Protein AF-X6LAH0-F1 (afdb_monomer_lite)

Sequence (98 aa):
NHQIDLNLIYVALNCCKKDVNQTMQLLFQFEQWKFRDNNEQNYKKRMNEFLEKRCCNHNVNLFFMFYVNNKTVDAIKWSTAATINNGLPFVKKDKKYL

Secondary structure (DSSP, 8-state):
-----HHHHHHHHHHTTT-HHHHHHHHHHHHHHHTSTTHHHHHHHHHHHHHHTT---HHHHHHHHHHTTT-HHHHHHHHHHHHHHH-----TTGGG--

Organism: Reticulomyxa filosa (NCBI:txid46433)

Foldseek 3Di:
DPDDQVLLLVLLCVVVVNDPVSSVVLVVVLVVVCPPPCLVVVCVVCVVVLVVLVLPDSSQLSSLCVVVVNPNVRSSVSSSCCCVVVVSPDDPVVVVVD

pLDDT: mean 89.8, std 9.51, range [47.91, 97.94]

Structure (mmCIF, N/CA/C/O backbone):
data_AF-X6LAH0-F1
#
_entry.id   AF-X6LAH0-F1
#
loop_
_atom_site.group_PDB
_atom_site.id
_atom_site.type_symbol
_atom_site.label_atom_id
_atom_site.label_alt_id
_atom_site.label_comp_id
_atom_site.label_asym_id
_atom_site.label_entity_id
_atom_site.label_seq_id
_atom_site.pdbx_PDB_ins_code
_atom_site.Cartn_x
_atom_site.Cartn_y
_atom_site.Cartn_z
_atom_site.occupancy
_atom_site.B_iso_or_equiv
_atom_site.auth_seq_id
_atom_site.auth_comp_id
_atom_site.auth_asym_id
_atom_site.auth_atom_id
_atom_site.pdbx_PDB_model_num
ATOM 1 N N . ASN A 1 1 ? 2.109 21.319 -2.151 1.00 47.91 1 ASN A N 1
ATOM 2 C CA . ASN A 1 1 ? 3.003 20.139 -2.138 1.00 47.91 1 ASN A CA 1
ATOM 3 C C . ASN A 1 1 ? 2.202 18.848 -2.172 1.00 47.91 1 ASN A C 1
ATOM 5 O O . ASN A 1 1 ? 1.953 18.252 -1.135 1.00 47.91 1 ASN A O 1
ATOM 9 N N 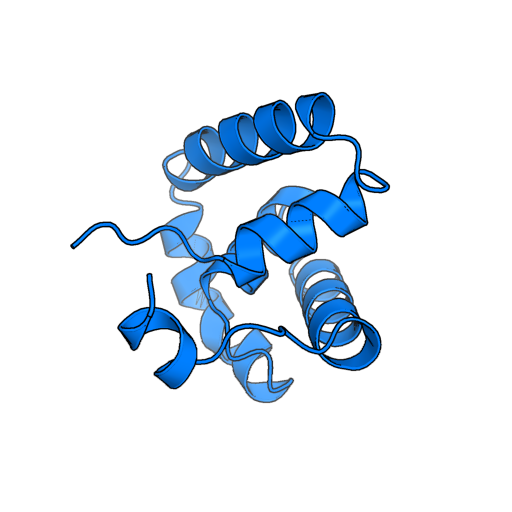. HIS A 1 2 ? 1.760 18.434 -3.358 1.00 55.84 2 HIS A N 1
ATOM 10 C CA . HIS A 1 2 ? 1.214 17.095 -3.600 1.00 55.84 2 HIS A CA 1
ATOM 11 C C . HIS A 1 2 ? 2.300 16.288 -4.307 1.00 55.84 2 HIS A C 1
ATOM 13 O O . HIS A 1 2 ? 2.296 16.152 -5.523 1.00 55.84 2 HIS A O 1
ATOM 19 N N . GLN A 1 3 ? 3.308 15.859 -3.548 1.00 67.56 3 GLN A N 1
ATOM 20 C CA . GLN A 1 3 ? 4.355 15.007 -4.099 1.00 67.56 3 GLN A CA 1
ATOM 21 C C . GLN A 1 3 ? 3.858 13.565 -4.046 1.00 67.56 3 GLN A C 1
ATOM 23 O O . GLN A 1 3 ? 3.529 13.066 -2.968 1.00 67.56 3 GLN A O 1
ATOM 28 N N . ILE A 1 4 ? 3.787 12.927 -5.212 1.00 77.19 4 ILE A N 1
ATOM 29 C CA . ILE A 1 4 ? 3.402 11.524 -5.348 1.00 77.19 4 ILE A CA 1
ATOM 30 C C . ILE A 1 4 ? 4.407 10.660 -4.574 1.00 77.19 4 ILE A C 1
ATOM 32 O O . ILE A 1 4 ? 5.617 10.896 -4.612 1.00 77.19 4 ILE A O 1
ATOM 36 N N . ASP A 1 5 ? 3.907 9.674 -3.832 1.00 90.12 5 ASP A N 1
ATOM 37 C CA . ASP A 1 5 ? 4.758 8.744 -3.097 1.00 90.12 5 ASP A CA 1
ATOM 38 C C . ASP A 1 5 ? 5.370 7.716 -4.055 1.00 90.12 5 ASP A C 1
ATOM 40 O O . ASP A 1 5 ? 4.690 6.837 -4.580 1.00 90.12 5 ASP A O 1
ATOM 44 N N . LEU A 1 6 ? 6.676 7.817 -4.287 1.00 90.81 6 LEU A N 1
ATOM 45 C CA . LEU A 1 6 ? 7.394 6.915 -5.189 1.00 90.81 6 LEU A CA 1
ATOM 46 C C . LEU A 1 6 ? 7.390 5.468 -4.693 1.00 90.81 6 LEU A C 1
ATOM 48 O O . LEU A 1 6 ? 7.411 4.545 -5.504 1.00 90.81 6 LEU A O 1
ATOM 52 N N . ASN A 1 7 ? 7.316 5.251 -3.375 1.00 92.62 7 ASN A N 1
ATOM 53 C CA . ASN A 1 7 ? 7.193 3.900 -2.841 1.00 92.62 7 ASN A CA 1
ATOM 54 C C . ASN A 1 7 ? 5.823 3.301 -3.150 1.00 92.62 7 ASN A C 1
ATOM 56 O O . ASN A 1 7 ? 5.739 2.103 -3.398 1.00 92.62 7 ASN A O 1
ATOM 60 N N . LEU A 1 8 ? 4.765 4.118 -3.177 1.00 94.38 8 LEU A N 1
ATOM 61 C CA . LEU A 1 8 ? 3.441 3.670 -3.607 1.00 94.38 8 LEU A CA 1
ATOM 62 C C . LEU A 1 8 ? 3.470 3.230 -5.076 1.00 94.38 8 LEU A C 1
ATOM 64 O O . LEU A 1 8 ? 3.004 2.135 -5.382 1.00 94.38 8 LEU A O 1
ATOM 68 N N . ILE A 1 9 ? 4.070 4.034 -5.963 1.00 94.12 9 ILE A N 1
ATOM 69 C CA . ILE A 1 9 ? 4.229 3.666 -7.382 1.00 94.12 9 ILE A CA 1
ATOM 70 C C . ILE A 1 9 ? 5.012 2.357 -7.504 1.00 94.12 9 ILE A C 1
ATOM 72 O O . ILE A 1 9 ? 4.592 1.438 -8.201 1.00 94.12 9 ILE A O 1
ATOM 76 N N . TYR A 1 10 ? 6.141 2.254 -6.805 1.00 93.38 10 TYR A N 1
ATOM 77 C CA . TYR A 1 10 ? 7.000 1.077 -6.848 1.00 93.38 10 TYR A CA 1
ATOM 78 C C . TYR A 1 10 ? 6.299 -0.194 -6.346 1.00 93.38 10 TYR A C 1
ATOM 80 O O . TYR A 1 10 ? 6.401 -1.252 -6.968 1.00 93.38 10 TYR A O 1
ATOM 88 N N . VAL A 1 11 ? 5.542 -0.099 -5.252 1.00 93.94 11 VAL A N 1
ATOM 89 C CA . VAL A 1 11 ? 4.740 -1.215 -4.737 1.00 93.94 11 VAL A CA 1
ATOM 90 C C . VAL A 1 11 ? 3.645 -1.605 -5.729 1.00 93.94 11 VAL A C 1
ATOM 92 O O . VAL A 1 11 ? 3.510 -2.790 -6.030 1.00 93.94 11 VAL A O 1
ATOM 95 N N . ALA A 1 12 ? 2.915 -0.637 -6.287 1.00 95.19 12 ALA A N 1
ATOM 96 C CA . ALA A 1 12 ? 1.867 -0.905 -7.269 1.00 95.19 12 ALA A CA 1
ATOM 97 C C . ALA A 1 12 ? 2.422 -1.567 -8.545 1.00 95.19 12 ALA A C 1
ATOM 99 O O . ALA A 1 12 ? 1.828 -2.531 -9.032 1.00 95.19 12 ALA A O 1
ATOM 100 N N . LEU A 1 13 ? 3.597 -1.133 -9.022 1.00 94.94 13 LEU A N 1
ATOM 101 C CA . LEU A 1 13 ? 4.322 -1.782 -10.121 1.00 94.94 13 LEU A CA 1
ATOM 102 C C . LEU A 1 13 ? 4.617 -3.247 -9.801 1.00 94.94 13 LEU A C 1
ATOM 104 O O . LEU A 1 13 ? 4.360 -4.120 -10.626 1.00 94.94 13 LEU A O 1
ATOM 108 N N . ASN A 1 14 ? 5.128 -3.542 -8.604 1.00 93.31 14 ASN A N 1
ATOM 109 C CA . ASN A 1 14 ? 5.408 -4.920 -8.202 1.00 93.31 14 ASN A CA 1
ATOM 110 C C . ASN A 1 14 ? 4.128 -5.771 -8.127 1.00 93.31 14 ASN A C 1
ATOM 112 O O . ASN A 1 14 ? 4.134 -6.909 -8.597 1.00 93.31 14 ASN A O 1
ATOM 116 N N . CYS A 1 15 ? 3.019 -5.221 -7.620 1.00 93.06 15 CYS A N 1
ATOM 117 C CA . CYS A 1 15 ? 1.715 -5.895 -7.623 1.00 93.06 15 CYS A CA 1
ATOM 118 C C . CYS A 1 15 ? 1.218 -6.208 -9.045 1.00 93.06 15 CYS A C 1
ATOM 120 O O . CYS A 1 15 ? 0.637 -7.267 -9.269 1.00 93.06 15 CYS A O 1
ATOM 122 N N . CYS A 1 16 ? 1.507 -5.338 -10.015 1.00 95.50 16 CYS A N 1
ATOM 123 C CA . CYS A 1 16 ? 1.115 -5.504 -11.418 1.00 95.50 16 CYS A CA 1
ATOM 124 C C . CYS A 1 16 ? 2.188 -6.194 -12.276 1.00 95.50 16 CYS A C 1
ATOM 126 O O . CYS A 1 16 ? 2.200 -6.031 -13.493 1.00 95.50 16 CYS A O 1
ATOM 128 N N . LYS A 1 17 ? 3.138 -6.928 -11.675 1.00 94.75 17 LYS A N 1
ATOM 129 C CA . LYS A 1 17 ? 4.241 -7.599 -12.401 1.00 94.75 17 LYS A CA 1
ATOM 130 C C . LYS A 1 17 ? 5.014 -6.659 -13.346 1.00 94.75 17 LYS A C 1
ATOM 132 O O . LYS A 1 17 ? 5.516 -7.091 -14.379 1.00 94.75 17 LYS A O 1
ATOM 137 N N . LYS A 1 18 ? 5.138 -5.387 -12.960 1.00 94.31 18 LYS A N 1
ATOM 138 C CA . LYS A 1 18 ? 5.788 -4.292 -13.699 1.00 94.31 18 LYS A CA 1
ATOM 139 C C . LYS A 1 18 ? 5.068 -3.859 -14.984 1.00 94.31 18 LYS A C 1
ATOM 141 O O . LYS A 1 18 ? 5.652 -3.122 -15.774 1.00 94.31 18 LYS A O 1
ATOM 146 N N . ASP A 1 19 ? 3.808 -4.250 -15.183 1.00 97.81 19 ASP A N 1
ATOM 147 C CA . ASP A 1 19 ? 2.972 -3.708 -16.256 1.00 97.81 19 ASP A CA 1
ATOM 148 C C . ASP A 1 19 ? 2.532 -2.277 -15.910 1.00 97.81 19 ASP A C 1
ATOM 150 O O . ASP A 1 19 ? 1.813 -2.035 -14.935 1.00 97.81 19 ASP A O 1
ATOM 154 N N . VAL A 1 20 ? 2.982 -1.313 -16.712 1.00 97.12 20 VAL A N 1
ATOM 155 C CA . VAL A 1 20 ? 2.738 0.116 -16.481 1.00 97.12 20 VAL A CA 1
ATOM 156 C C . VAL A 1 20 ? 1.267 0.483 -16.680 1.00 97.12 20 VAL A C 1
ATOM 158 O O . VAL A 1 20 ? 0.727 1.255 -15.890 1.00 97.12 20 VAL A O 1
ATOM 161 N N . ASN A 1 21 ? 0.591 -0.092 -17.678 1.00 97.81 21 ASN A N 1
ATOM 162 C CA . ASN A 1 21 ? -0.805 0.232 -17.977 1.00 97.81 21 ASN A CA 1
ATOM 163 C C . ASN A 1 21 ? -1.728 -0.264 -16.861 1.00 97.81 21 ASN A C 1
ATOM 165 O O . ASN A 1 21 ? -2.584 0.482 -16.382 1.00 97.81 21 ASN A O 1
ATOM 169 N N . GLN A 1 22 ? -1.511 -1.497 -16.397 1.00 97.94 22 GLN A N 1
ATOM 170 C CA . GLN A 1 22 ? -2.234 -2.054 -15.253 1.00 97.94 22 GLN A CA 1
ATOM 171 C C . GLN A 1 22 ? -1.950 -1.256 -13.980 1.00 97.94 22 GLN A C 1
ATOM 173 O O . GLN A 1 22 ? -2.873 -0.939 -13.232 1.00 97.94 22 GLN A O 1
ATOM 178 N N . THR A 1 23 ? -0.694 -0.858 -13.765 1.00 97.75 23 THR A N 1
ATOM 179 C CA . THR A 1 23 ? -0.310 -0.036 -12.611 1.00 97.75 23 THR A CA 1
ATOM 180 C C . THR A 1 23 ? -1.024 1.312 -12.616 1.00 97.75 23 THR A C 1
ATOM 182 O O . THR A 1 23 ? -1.546 1.734 -11.585 1.00 97.75 23 THR A O 1
ATOM 185 N N . MET A 1 24 ? -1.088 1.983 -13.769 1.00 96.81 24 MET A N 1
ATOM 186 C CA . MET A 1 24 ? -1.807 3.250 -13.908 1.00 96.81 24 MET A CA 1
ATOM 187 C C . MET A 1 24 ? -3.298 3.091 -13.601 1.00 96.81 24 MET A C 1
ATOM 189 O O . MET A 1 24 ? -3.854 3.897 -12.857 1.00 96.81 24 MET A O 1
ATOM 193 N N . GLN A 1 25 ? -3.938 2.040 -14.123 1.00 97.88 25 GLN A N 1
ATOM 194 C CA . GLN A 1 25 ? -5.347 1.754 -13.838 1.00 97.88 25 GLN A CA 1
ATOM 195 C C . GLN A 1 25 ? -5.584 1.464 -12.350 1.00 97.88 25 GLN A C 1
ATOM 197 O O . GLN A 1 25 ? -6.523 2.003 -11.763 1.00 97.88 25 GLN A O 1
ATOM 202 N N . LEU A 1 26 ? -4.715 0.669 -11.720 1.00 97.44 26 LEU A N 1
ATOM 203 C CA . LEU A 1 26 ? -4.811 0.331 -10.301 1.00 97.44 26 LEU A CA 1
ATOM 204 C C . LEU A 1 26 ? -4.645 1.567 -9.406 1.00 97.44 26 LEU A C 1
ATOM 206 O O . LEU A 1 26 ? -5.425 1.762 -8.475 1.00 97.44 26 LEU A O 1
ATOM 210 N N . LEU A 1 27 ? -3.660 2.422 -9.695 1.00 97.06 27 LEU A N 1
ATOM 211 C CA . LEU A 1 27 ? -3.438 3.668 -8.956 1.00 97.06 27 LEU A CA 1
ATOM 212 C C . LEU A 1 27 ? -4.594 4.655 -9.145 1.00 97.06 27 LEU A C 1
ATOM 214 O O . LEU A 1 27 ? -4.990 5.320 -8.190 1.00 97.06 27 LEU A O 1
ATOM 218 N N . PHE A 1 28 ? -5.179 4.717 -10.343 1.00 96.06 28 PHE A N 1
ATOM 219 C CA . PHE A 1 28 ? -6.366 5.530 -10.595 1.00 96.06 28 PHE A CA 1
ATOM 220 C C . PHE A 1 28 ? -7.566 5.061 -9.760 1.00 96.06 28 PHE A C 1
ATOM 222 O O . PHE A 1 28 ? -8.220 5.871 -9.102 1.00 96.06 28 PHE A O 1
ATOM 229 N N . GLN A 1 29 ? -7.826 3.751 -9.725 1.00 97.12 29 GLN A N 1
ATOM 230 C CA . GLN A 1 29 ? -8.878 3.173 -8.883 1.00 97.12 29 GLN A CA 1
ATOM 231 C C . GLN A 1 29 ? -8.615 3.410 -7.392 1.00 97.12 29 GLN A C 1
ATOM 233 O O . GLN A 1 29 ? -9.541 3.746 -6.654 1.00 97.12 29 GLN A O 1
ATOM 238 N N . PHE A 1 30 ? -7.360 3.282 -6.957 1.00 96.50 30 PHE A N 1
ATOM 239 C CA . PHE A 1 30 ? -6.953 3.560 -5.585 1.00 96.50 30 PHE A CA 1
ATOM 240 C C . PHE A 1 30 ? -7.235 5.014 -5.181 1.00 96.50 30 PHE A C 1
ATOM 242 O O . PHE A 1 30 ? -7.846 5.245 -4.138 1.00 96.50 30 PHE A O 1
ATOM 249 N N . GLU A 1 31 ? -6.844 5.991 -6.004 1.00 94.56 31 GLU A N 1
ATOM 250 C CA . GLU A 1 31 ? -7.108 7.408 -5.724 1.00 94.56 31 GLU A CA 1
ATOM 251 C C . GLU A 1 31 ? -8.615 7.687 -5.647 1.00 94.56 31 GLU A C 1
ATOM 253 O O . GLU A 1 31 ? -9.069 8.351 -4.718 1.00 94.56 31 GLU A O 1
ATOM 258 N N . GLN A 1 32 ? -9.426 7.111 -6.543 1.00 95.75 32 GLN A N 1
ATOM 259 C CA . GLN A 1 32 ? -10.886 7.227 -6.449 1.00 95.75 32 GLN A CA 1
ATOM 260 C C . GLN A 1 32 ? -11.441 6.601 -5.164 1.00 95.75 32 GLN A C 1
ATOM 262 O O . GLN A 1 32 ? -12.307 7.183 -4.512 1.00 95.75 32 GLN A O 1
ATOM 267 N N . TRP A 1 33 ? -10.965 5.412 -4.802 1.00 96.31 33 TRP A N 1
ATOM 268 C CA . TRP A 1 33 ? -11.407 4.684 -3.617 1.00 96.31 33 TRP A CA 1
ATOM 269 C C . TRP A 1 33 ? -11.049 5.410 -2.316 1.00 96.31 33 TRP A C 1
ATOM 271 O O . TRP A 1 33 ? -11.860 5.452 -1.390 1.00 96.31 33 TRP A O 1
ATOM 281 N N . LYS A 1 34 ? -9.865 6.024 -2.252 1.00 94.19 34 LYS A N 1
ATOM 282 C CA . LYS A 1 34 ? -9.337 6.717 -1.069 1.00 94.19 34 LYS A CA 1
ATOM 283 C C . LYS A 1 34 ? -10.281 7.803 -0.545 1.00 94.19 34 LYS A C 1
ATOM 285 O O . LYS A 1 34 ? -10.445 7.926 0.670 1.00 94.19 34 LYS A O 1
ATOM 290 N N . PHE A 1 35 ? -10.918 8.549 -1.448 1.00 92.12 35 PHE A N 1
ATOM 291 C CA . PHE A 1 35 ? -11.844 9.635 -1.104 1.00 92.12 35 PHE A CA 1
ATOM 292 C C . PHE A 1 35 ? -13.306 9.190 -0.947 1.00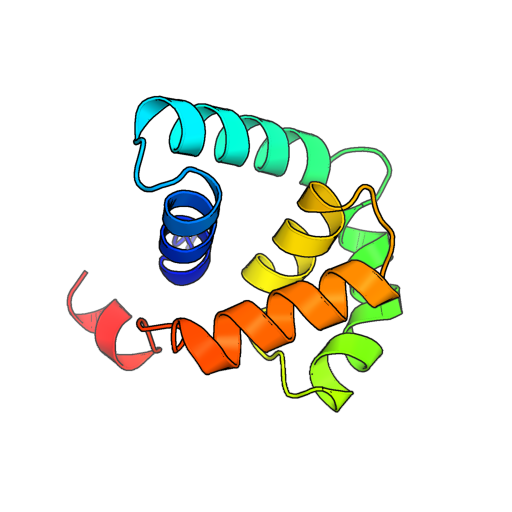 92.12 35 PHE A C 1
ATOM 294 O O . PHE A 1 35 ? -14.139 9.984 -0.515 1.00 92.12 35 PHE A O 1
ATOM 301 N N . ARG A 1 36 ? -13.638 7.935 -1.272 1.00 93.38 36 ARG A N 1
ATOM 302 C CA . ARG A 1 36 ? -14.981 7.370 -1.069 1.00 93.38 36 ARG A CA 1
ATOM 303 C C . ARG A 1 36 ? -15.134 6.811 0.343 1.00 93.38 36 ARG A C 1
ATOM 305 O O . ARG A 1 36 ? -14.151 6.439 0.981 1.00 93.38 36 ARG A O 1
ATOM 312 N N . ASP A 1 37 ? -16.377 6.766 0.822 1.00 92.06 37 ASP A N 1
ATOM 313 C CA . ASP A 1 37 ? -16.818 6.020 2.014 1.00 92.06 37 ASP A CA 1
ATOM 314 C C . ASP A 1 37 ? -15.966 6.220 3.280 1.00 92.06 37 ASP A C 1
ATOM 316 O O . ASP A 1 37 ? -15.850 5.332 4.128 1.00 92.06 37 ASP A O 1
ATOM 320 N N . ASN A 1 38 ? -15.346 7.397 3.421 1.00 92.38 38 ASN A N 1
ATOM 321 C CA . ASN A 1 38 ? -14.422 7.715 4.509 1.00 92.38 38 ASN A CA 1
ATOM 322 C C . ASN A 1 38 ? -13.246 6.723 4.644 1.00 92.38 38 ASN A C 1
ATOM 324 O O . ASN A 1 38 ? -12.717 6.550 5.744 1.00 92.38 38 ASN A O 1
ATOM 328 N N . ASN A 1 39 ? -12.802 6.087 3.554 1.00 93.56 39 ASN A N 1
ATOM 329 C CA . ASN A 1 39 ? -11.732 5.083 3.580 1.00 93.56 39 ASN A CA 1
ATOM 330 C C . ASN A 1 39 ? -10.426 5.621 4.184 1.00 93.56 39 ASN A C 1
ATOM 332 O O . ASN A 1 39 ? -9.830 4.972 5.046 1.00 93.56 39 ASN A O 1
ATOM 336 N N . GLU A 1 40 ? -10.020 6.843 3.829 1.00 93.81 40 GLU A N 1
ATOM 337 C CA . GLU A 1 40 ? -8.855 7.490 4.447 1.00 93.81 40 GLU A CA 1
ATOM 338 C C . GLU A 1 40 ? -9.019 7.663 5.971 1.00 93.81 40 GLU A C 1
ATOM 340 O O . GLU A 1 40 ? -8.087 7.446 6.749 1.00 93.81 40 GLU A O 1
ATOM 345 N N . GLN A 1 41 ? -10.228 7.993 6.426 1.00 94.81 41 GLN A N 1
ATOM 346 C CA . GLN A 1 41 ? -10.523 8.193 7.846 1.00 94.81 41 GLN A CA 1
ATOM 347 C C . GLN A 1 41 ? -10.570 6.854 8.590 1.00 94.81 41 GLN A C 1
ATOM 349 O O . GLN A 1 41 ? -10.126 6.766 9.735 1.00 94.81 41 GLN A O 1
ATOM 354 N N . ASN A 1 42 ? -11.047 5.794 7.937 1.00 93.50 42 ASN A N 1
ATOM 355 C CA . ASN A 1 42 ? -11.002 4.434 8.467 1.00 93.50 42 ASN A CA 1
ATOM 356 C C . ASN A 1 42 ? -9.560 3.950 8.640 1.00 93.50 42 ASN A C 1
ATOM 358 O O . ASN A 1 42 ? -9.243 3.346 9.664 1.00 93.50 42 ASN A O 1
ATOM 362 N N . TYR A 1 43 ? -8.669 4.280 7.703 1.00 95.25 43 TYR A N 1
ATOM 363 C CA . TYR A 1 43 ? -7.242 4.023 7.866 1.00 95.25 43 TYR A CA 1
ATOM 364 C C . TYR A 1 43 ? -6.653 4.778 9.061 1.00 95.25 43 TYR A C 1
ATOM 366 O O . TYR A 1 43 ? -5.967 4.165 9.874 1.00 95.25 43 TYR A O 1
ATOM 374 N N . LYS A 1 44 ? -6.964 6.070 9.240 1.00 95.56 44 LYS A N 1
ATOM 375 C CA . LYS A 1 44 ? -6.470 6.854 10.393 1.00 95.56 44 LYS A CA 1
ATOM 376 C C . LYS A 1 44 ? -6.807 6.195 11.737 1.00 95.56 44 LYS A C 1
ATOM 378 O O . LYS A 1 44 ? -5.968 6.197 12.631 1.00 95.56 44 LYS A O 1
ATOM 383 N N . LYS A 1 45 ? -7.982 5.563 11.858 1.00 95.75 45 LYS A N 1
ATOM 384 C CA . LYS A 1 45 ? -8.388 4.808 13.061 1.00 95.75 45 LYS A CA 1
ATOM 385 C C . LYS A 1 45 ? -7.547 3.548 13.309 1.00 95.75 45 LYS A C 1
ATOM 387 O O . LYS A 1 45 ? -7.397 3.154 14.457 1.00 95.75 45 LYS A O 1
ATOM 392 N N . ARG A 1 46 ? -7.014 2.926 12.253 1.00 94.50 46 ARG A N 1
ATOM 393 C CA . ARG A 1 46 ? -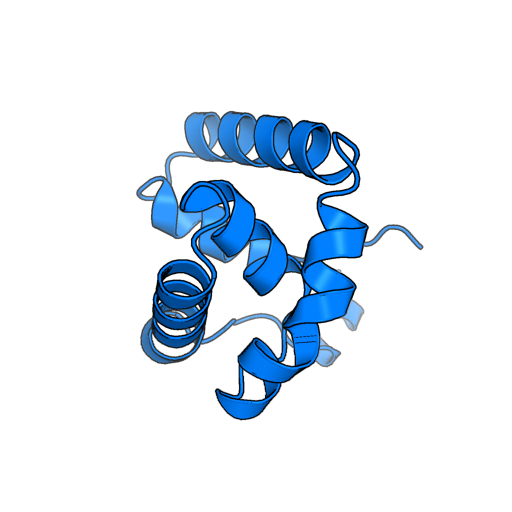6.232 1.672 12.304 1.00 94.50 46 ARG A CA 1
ATOM 394 C C . ARG A 1 46 ? -4.729 1.881 12.119 1.00 94.50 46 ARG A C 1
ATOM 396 O O . ARG A 1 46 ? -3.962 0.926 12.135 1.00 94.50 46 ARG A O 1
ATOM 403 N N . MET A 1 47 ? -4.287 3.125 11.940 1.00 95.12 47 MET A N 1
ATOM 404 C CA . MET A 1 47 ? -2.905 3.473 11.603 1.00 95.12 47 MET A CA 1
ATOM 405 C C . MET A 1 47 ? -1.888 2.894 12.596 1.00 95.12 47 MET A C 1
ATOM 407 O O . MET A 1 47 ? -0.824 2.436 12.182 1.00 95.12 47 MET A O 1
ATOM 411 N N . ASN A 1 48 ? -2.221 2.869 13.888 1.00 95.81 48 ASN A N 1
ATOM 412 C CA . ASN A 1 48 ? -1.328 2.351 14.925 1.00 95.81 48 ASN A CA 1
ATOM 413 C C . ASN A 1 48 ? -1.032 0.851 14.757 1.00 95.81 48 ASN A C 1
ATOM 415 O O . ASN A 1 48 ? 0.105 0.444 14.974 1.00 95.81 48 ASN A O 1
ATOM 419 N N . GLU A 1 49 ? -1.987 0.055 14.264 1.00 95.69 49 GLU A N 1
ATOM 420 C CA . GLU A 1 49 ? -1.791 -1.383 14.014 1.00 95.69 49 GLU A CA 1
ATOM 421 C C . GLU A 1 49 ? -0.687 -1.634 12.966 1.00 95.69 49 GLU A C 1
ATOM 423 O O . GLU A 1 49 ? 0.080 -2.593 13.059 1.00 95.69 49 GLU A O 1
ATOM 428 N N . PHE A 1 50 ? -0.558 -0.740 11.979 1.00 95.38 50 PHE A N 1
ATOM 429 C CA . PHE A 1 50 ? 0.523 -0.789 10.991 1.00 95.38 50 PHE A CA 1
ATOM 430 C C . PHE A 1 50 ? 1.867 -0.370 11.596 1.00 95.38 50 PHE A C 1
ATOM 432 O O . PHE A 1 50 ? 2.897 -0.994 11.328 1.00 95.38 50 PHE A O 1
ATOM 439 N N . LEU A 1 51 ? 1.867 0.679 12.422 1.00 93.19 51 LEU A N 1
ATOM 440 C CA . LEU A 1 51 ? 3.078 1.198 13.059 1.00 93.19 51 LEU A CA 1
ATOM 441 C C . LEU A 1 51 ? 3.698 0.187 14.032 1.00 93.19 51 LEU A C 1
ATOM 443 O O . LEU A 1 51 ? 4.919 0.029 14.039 1.00 93.19 51 LEU A O 1
ATOM 447 N N . GLU A 1 52 ? 2.884 -0.571 14.771 1.00 93.75 52 GLU A N 1
ATOM 448 C CA . GLU A 1 52 ? 3.349 -1.673 15.630 1.00 93.75 52 GLU A CA 1
ATOM 449 C C . GLU A 1 52 ? 4.095 -2.766 14.849 1.00 93.75 52 GLU A C 1
ATOM 451 O O . GLU A 1 52 ? 4.982 -3.435 15.382 1.00 93.75 52 GLU A O 1
ATOM 456 N N . LYS A 1 53 ? 3.782 -2.926 13.558 1.00 92.25 53 LYS A N 1
ATOM 457 C CA . LYS A 1 53 ? 4.483 -3.829 12.632 1.00 92.25 53 LYS A CA 1
ATOM 458 C C . LYS A 1 53 ? 5.565 -3.127 11.812 1.00 92.25 53 LYS A C 1
ATOM 460 O O . LYS A 1 53 ? 6.016 -3.667 10.806 1.00 92.25 53 LYS A O 1
ATOM 465 N N . ARG A 1 54 ? 6.006 -1.939 12.243 1.00 88.12 54 ARG A N 1
ATOM 466 C CA . ARG A 1 54 ? 7.055 -1.124 11.601 1.00 88.12 54 ARG A CA 1
ATOM 467 C C . ARG A 1 54 ? 6.720 -0.694 10.165 1.00 88.12 54 ARG A C 1
ATOM 469 O O . ARG A 1 54 ? 7.613 -0.334 9.401 1.00 88.12 54 ARG A O 1
ATOM 476 N N . CYS A 1 55 ? 5.441 -0.695 9.791 1.00 90.75 55 CYS A N 1
ATOM 477 C CA . CYS A 1 55 ? 4.985 -0.235 8.483 1.00 90.75 55 CYS A CA 1
ATOM 478 C C . CYS A 1 55 ? 4.779 1.289 8.510 1.00 90.75 55 CYS A C 1
ATOM 480 O O . CYS A 1 55 ? 3.672 1.784 8.725 1.00 90.75 55 CYS A O 1
ATOM 482 N N . CYS A 1 56 ? 5.861 2.047 8.320 1.00 90.38 56 CYS A N 1
ATOM 483 C CA . CYS A 1 56 ? 5.863 3.505 8.496 1.00 90.38 56 CYS A CA 1
ATOM 484 C C . CYS A 1 56 ? 5.395 4.306 7.266 1.00 90.38 56 CYS A C 1
ATOM 486 O O . CYS A 1 56 ? 5.156 5.507 7.380 1.00 90.38 56 CYS A O 1
ATOM 488 N N . ASN A 1 57 ? 5.270 3.687 6.084 1.00 93.00 57 ASN A N 1
ATOM 489 C CA . ASN A 1 57 ? 4.772 4.384 4.896 1.00 93.00 57 ASN A CA 1
ATOM 490 C C . ASN A 1 57 ? 3.237 4.337 4.842 1.00 93.00 57 ASN A C 1
ATOM 492 O O . ASN A 1 57 ? 2.635 3.337 4.453 1.00 93.00 57 ASN A O 1
ATOM 496 N N . HIS A 1 58 ? 2.604 5.453 5.199 1.00 93.56 58 HIS A N 1
ATOM 497 C CA . HIS A 1 58 ? 1.149 5.537 5.292 1.00 93.56 58 HIS A CA 1
ATOM 498 C C . HIS A 1 58 ? 0.415 5.388 3.954 1.00 93.56 58 HIS A C 1
ATOM 500 O O . HIS A 1 58 ? -0.669 4.810 3.932 1.00 93.56 58 HIS A O 1
ATOM 506 N N . ASN A 1 59 ? 0.987 5.864 2.844 1.00 94.06 59 ASN A N 1
ATOM 507 C CA . ASN A 1 59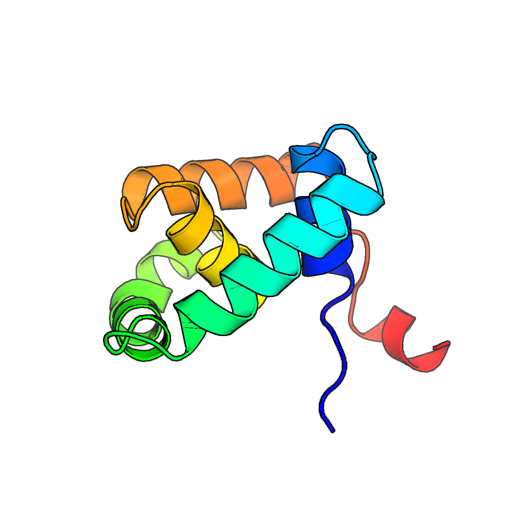 ? 0.347 5.730 1.534 1.00 94.06 59 ASN A CA 1
ATOM 508 C C . ASN A 1 59 ? 0.356 4.272 1.069 1.00 94.06 59 ASN A C 1
ATOM 510 O O . ASN A 1 59 ? -0.649 3.787 0.560 1.00 94.06 59 ASN A O 1
ATOM 514 N N . VAL A 1 60 ? 1.459 3.558 1.308 1.00 94.88 60 VAL A N 1
ATOM 515 C CA . VAL A 1 60 ? 1.568 2.117 1.034 1.00 94.88 60 VAL A CA 1
ATOM 516 C C . VAL A 1 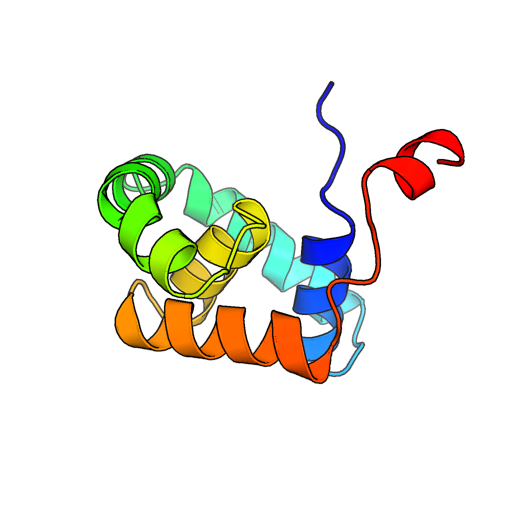60 ? 0.607 1.317 1.919 1.00 94.88 60 VAL A C 1
ATOM 518 O O . VAL A 1 60 ? -0.074 0.421 1.427 1.00 94.88 60 VAL A O 1
ATOM 521 N N . ASN A 1 61 ? 0.484 1.665 3.203 1.00 95.44 61 ASN A N 1
ATOM 522 C CA . ASN A 1 61 ? -0.471 1.013 4.104 1.00 95.44 61 ASN A CA 1
ATOM 523 C C . ASN A 1 61 ? -1.922 1.183 3.628 1.00 95.44 61 ASN A C 1
ATOM 525 O O . ASN A 1 61 ? -2.672 0.209 3.552 1.00 95.44 61 ASN A O 1
ATOM 529 N N . LEU A 1 62 ? -2.306 2.417 3.287 1.00 95.88 62 LEU A N 1
ATOM 530 C CA . LEU A 1 62 ? -3.638 2.742 2.780 1.00 95.88 62 LEU A CA 1
ATOM 531 C C . LEU A 1 62 ? -3.916 2.041 1.442 1.00 95.88 62 LEU A C 1
ATOM 533 O O . LEU A 1 62 ? -5.008 1.515 1.234 1.00 95.88 62 LEU A O 1
ATOM 537 N N . PHE A 1 63 ? -2.915 1.967 0.565 1.00 96.44 63 PHE A N 1
ATOM 538 C CA . PHE A 1 63 ? -2.990 1.205 -0.678 1.00 96.44 63 PHE A CA 1
ATOM 539 C C . PHE A 1 63 ? -3.230 -0.282 -0.440 1.00 96.44 63 PHE A C 1
ATOM 541 O O . PHE A 1 63 ? -4.087 -0.872 -1.093 1.00 96.44 63 PHE A O 1
ATOM 548 N N . PHE A 1 64 ? -2.543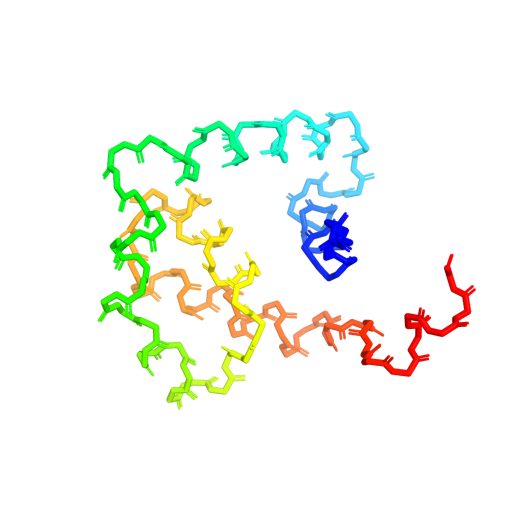 -0.902 0.519 1.00 96.50 64 PHE A N 1
ATOM 549 C CA . PHE A 1 64 ? -2.800 -2.307 0.810 1.00 96.50 64 PHE A CA 1
ATOM 550 C C . PHE A 1 64 ? -4.164 -2.544 1.448 1.00 96.50 64 PHE A C 1
ATOM 552 O O . PHE A 1 64 ? -4.743 -3.596 1.197 1.00 96.50 64 PHE A O 1
ATOM 559 N N . MET A 1 65 ? -4.726 -1.581 2.191 1.00 96.00 65 MET A N 1
ATOM 560 C CA . MET A 1 65 ? -6.131 -1.658 2.609 1.00 96.00 65 MET A CA 1
ATOM 561 C C . MET A 1 65 ? -7.077 -1.683 1.409 1.00 96.00 65 MET A C 1
ATOM 563 O O . MET A 1 65 ? -7.983 -2.510 1.392 1.00 96.00 65 MET A O 1
ATOM 567 N N . PHE A 1 66 ? -6.847 -0.851 0.394 1.00 96.69 66 PHE A N 1
ATOM 568 C CA . PHE A 1 66 ? -7.595 -0.914 -0.863 1.00 96.69 66 PHE A CA 1
ATOM 569 C C . PHE A 1 66 ? -7.429 -2.270 -1.557 1.00 96.69 66 PHE A C 1
ATOM 571 O O . PHE A 1 66 ? -8.413 -2.954 -1.827 1.00 96.69 66 PHE A O 1
ATOM 578 N N . TYR A 1 67 ? -6.182 -2.688 -1.780 1.00 95.56 67 TYR A N 1
ATOM 579 C CA . TYR A 1 67 ? -5.836 -3.873 -2.565 1.00 95.56 67 TYR A CA 1
ATOM 580 C C . TYR A 1 67 ? -6.451 -5.172 -2.017 1.00 95.56 67 TYR A C 1
ATOM 582 O O . TYR A 1 67 ? -6.782 -6.078 -2.778 1.00 95.56 67 TYR A O 1
ATOM 590 N N . VAL A 1 68 ? -6.636 -5.265 -0.696 1.00 94.50 68 VAL A N 1
ATOM 591 C CA . VAL A 1 68 ? -7.217 -6.442 -0.023 1.00 94.50 68 VAL A CA 1
ATOM 592 C C . VAL A 1 68 ? -8.660 -6.231 0.446 1.00 94.50 68 VAL A C 1
ATOM 594 O O . VAL A 1 68 ? -9.149 -6.978 1.296 1.00 94.50 68 VAL A O 1
ATOM 597 N N . ASN A 1 69 ? -9.357 -5.223 -0.089 1.00 90.50 69 ASN A N 1
ATOM 598 C CA . ASN A 1 69 ? -10.751 -4.907 0.234 1.00 90.50 69 ASN A CA 1
ATOM 599 C C . ASN A 1 69 ? -10.993 -4.671 1.740 1.00 90.50 69 ASN A C 1
ATOM 601 O O . ASN A 1 69 ? -11.856 -5.293 2.356 1.00 90.50 69 ASN A O 1
ATOM 605 N N . ASN A 1 70 ? -10.217 -3.773 2.350 1.00 80.75 70 ASN A N 1
ATOM 606 C CA . ASN A 1 70 ? -10.319 -3.328 3.747 1.00 80.75 70 ASN A CA 1
ATOM 607 C C . ASN A 1 70 ? -10.095 -4.404 4.829 1.00 80.75 70 ASN A C 1
ATOM 609 O O . ASN A 1 70 ? -10.372 -4.177 6.013 1.00 80.75 70 ASN A O 1
ATOM 613 N N . LYS A 1 71 ? -9.524 -5.559 4.474 1.00 89.94 71 LYS A N 1
ATOM 614 C CA . LYS A 1 71 ? -9.090 -6.571 5.448 1.00 89.94 71 LYS A CA 1
ATOM 615 C C . LYS A 1 71 ? -7.772 -6.148 6.105 1.00 89.94 71 LYS A C 1
ATOM 617 O O . LYS A 1 71 ? -6.696 -6.468 5.613 1.00 89.94 71 LYS A O 1
ATOM 622 N N . THR A 1 72 ? -7.837 -5.420 7.222 1.00 88.25 72 THR A N 1
ATOM 623 C CA . THR A 1 72 ? -6.645 -4.816 7.862 1.00 88.25 72 THR A CA 1
ATOM 624 C C . THR A 1 72 ? -5.538 -5.811 8.200 1.00 88.25 72 THR A C 1
ATOM 626 O O . THR A 1 72 ? -4.379 -5.509 7.937 1.00 88.25 72 THR A O 1
ATOM 629 N N . VAL A 1 73 ? -5.867 -7.007 8.699 1.00 91.25 73 VAL A N 1
ATOM 630 C CA . VAL A 1 73 ? -4.856 -8.045 8.977 1.00 91.25 73 VAL A CA 1
ATOM 631 C C . VAL A 1 73 ? -4.076 -8.408 7.711 1.00 91.25 73 VAL A C 1
ATOM 633 O O . VAL A 1 73 ? -2.850 -8.513 7.747 1.00 91.25 73 VAL A O 1
ATOM 636 N N . ASP A 1 74 ? -4.766 -8.553 6.582 1.00 94.12 74 ASP A N 1
ATOM 637 C CA . ASP A 1 74 ? -4.126 -8.858 5.305 1.00 94.12 74 ASP A CA 1
ATOM 638 C C . ASP A 1 74 ? -3.342 -7.650 4.786 1.00 94.12 74 ASP A C 1
ATOM 640 O O . ASP A 1 74 ? -2.211 -7.806 4.332 1.00 94.12 74 ASP A O 1
ATOM 644 N N . ALA A 1 75 ? -3.879 -6.437 4.933 1.00 94.25 75 ALA A N 1
ATOM 645 C CA . ALA A 1 75 ? -3.198 -5.207 4.531 1.00 94.25 75 ALA A CA 1
ATOM 646 C C . ALA A 1 75 ? -1.867 -5.021 5.277 1.00 94.25 75 ALA A C 1
ATOM 648 O O . ALA A 1 75 ? -0.856 -4.670 4.670 1.00 94.25 75 ALA A O 1
ATOM 649 N N . ILE A 1 76 ? -1.844 -5.310 6.581 1.00 93.38 76 ILE A N 1
ATOM 650 C CA . ILE A 1 76 ? -0.633 -5.271 7.408 1.00 93.38 76 ILE A CA 1
ATOM 651 C C . ILE A 1 76 ? 0.371 -6.330 6.945 1.00 93.38 76 ILE A C 1
ATOM 653 O O . ILE A 1 76 ? 1.554 -6.017 6.803 1.00 93.38 76 ILE A O 1
ATOM 657 N N . LYS A 1 77 ? -0.076 -7.565 6.670 1.00 94.25 77 LYS A N 1
ATOM 658 C CA . LYS A 1 77 ? 0.797 -8.631 6.146 1.00 94.25 77 LYS A CA 1
ATOM 659 C C . LYS A 1 77 ? 1.439 -8.225 4.823 1.00 94.25 77 LYS A C 1
ATOM 661 O O . LYS A 1 77 ? 2.651 -8.355 4.675 1.00 94.25 77 LYS A O 1
ATOM 666 N N . TRP A 1 78 ? 0.649 -7.699 3.890 1.00 92.88 78 TRP A N 1
ATOM 667 C CA . TRP A 1 78 ? 1.147 -7.248 2.593 1.00 92.88 78 TRP A CA 1
ATOM 668 C C . TRP A 1 78 ? 2.083 -6.043 2.706 1.00 92.88 78 TRP A C 1
ATOM 670 O O . TRP A 1 78 ? 3.143 -6.053 2.085 1.00 92.88 78 TRP A O 1
ATOM 680 N N . SER A 1 79 ? 1.764 -5.054 3.548 1.00 90.62 79 SER A N 1
ATOM 681 C CA . SER A 1 79 ? 2.649 -3.904 3.790 1.00 90.62 79 SER A CA 1
ATOM 682 C C . SER A 1 79 ? 3.980 -4.326 4.413 1.00 90.62 79 SER A C 1
ATOM 684 O O . SER A 1 79 ? 5.051 -3.893 3.978 1.00 90.62 79 SER A O 1
ATOM 686 N N . THR A 1 80 ? 3.927 -5.259 5.365 1.00 91.25 80 THR A N 1
ATOM 687 C CA . THR A 1 80 ? 5.119 -5.844 5.988 1.00 91.25 80 THR A CA 1
ATOM 688 C C . THR A 1 80 ? 5.961 -6.575 4.944 1.00 91.25 80 THR A C 1
ATOM 690 O O . THR A 1 80 ? 7.158 -6.323 4.831 1.00 91.25 80 THR A O 1
ATOM 693 N N . ALA A 1 81 ? 5.338 -7.434 4.130 1.00 90.19 81 ALA A N 1
ATOM 694 C CA . ALA A 1 81 ? 6.025 -8.178 3.079 1.00 90.19 81 ALA A CA 1
ATOM 695 C C . ALA A 1 81 ? 6.651 -7.250 2.029 1.00 90.19 81 ALA A C 1
ATOM 697 O O . ALA A 1 81 ? 7.794 -7.459 1.635 1.00 90.19 81 ALA A O 1
ATOM 698 N N . ALA A 1 82 ? 5.946 -6.197 1.609 1.00 86.94 82 ALA A N 1
ATOM 699 C CA . ALA A 1 82 ? 6.477 -5.210 0.676 1.00 86.94 82 ALA A CA 1
ATOM 700 C C . ALA A 1 82 ? 7.655 -4.425 1.272 1.00 86.94 82 ALA A C 1
ATOM 702 O O . ALA A 1 82 ? 8.627 -4.156 0.570 1.00 86.94 82 ALA A O 1
ATOM 703 N N . THR A 1 83 ? 7.595 -4.102 2.565 1.00 84.62 83 THR A N 1
ATOM 704 C CA . THR A 1 83 ? 8.680 -3.413 3.274 1.00 84.62 83 THR A CA 1
ATOM 705 C C . THR A 1 83 ? 9.922 -4.295 3.398 1.00 84.62 83 THR A C 1
ATOM 707 O O . THR A 1 83 ? 11.023 -3.825 3.132 1.00 84.62 83 THR A O 1
ATOM 710 N N . ILE A 1 84 ? 9.756 -5.574 3.750 1.00 83.88 84 ILE A N 1
ATOM 711 C CA . ILE A 1 84 ? 10.868 -6.520 3.931 1.00 83.88 84 ILE A CA 1
ATOM 712 C C . ILE A 1 84 ? 11.472 -6.937 2.587 1.00 83.88 84 ILE A C 1
ATOM 714 O O . ILE A 1 84 ? 12.685 -6.867 2.415 1.00 83.88 84 ILE A O 1
ATOM 718 N N . ASN A 1 85 ? 10.640 -7.365 1.637 1.00 78.12 85 ASN A N 1
ATOM 719 C CA . ASN A 1 85 ? 11.119 -7.969 0.392 1.00 78.12 85 ASN A CA 1
ATOM 720 C C . ASN A 1 85 ? 11.524 -6.923 -0.647 1.00 78.12 85 ASN A C 1
ATOM 722 O O . ASN A 1 85 ? 12.468 -7.144 -1.398 1.00 78.12 85 ASN A O 1
ATOM 726 N N . ASN A 1 86 ? 10.811 -5.792 -0.697 1.00 68.06 86 ASN A N 1
ATOM 727 C CA . ASN A 1 86 ? 11.023 -4.774 -1.728 1.00 68.06 86 ASN A CA 1
ATOM 728 C C . ASN A 1 86 ? 11.715 -3.511 -1.179 1.00 68.06 86 ASN A C 1
ATOM 730 O O . ASN A 1 86 ? 12.034 -2.606 -1.944 1.00 68.06 86 ASN A O 1
ATOM 734 N N . GLY A 1 87 ? 11.944 -3.431 0.136 1.00 69.44 87 GLY A N 1
ATOM 735 C CA . GLY A 1 87 ? 12.845 -2.463 0.767 1.00 69.44 87 GLY A CA 1
ATOM 736 C C . GLY A 1 87 ? 12.392 -1.002 0.808 1.00 69.44 87 GLY A C 1
ATOM 737 O O . GLY A 1 87 ? 13.174 -0.188 1.284 1.00 69.44 87 GLY A O 1
ATOM 738 N N . LEU A 1 88 ? 11.182 -0.662 0.330 1.00 79.56 88 LEU A N 1
ATOM 739 C CA . LEU A 1 88 ? 10.697 0.724 0.143 1.00 79.56 88 LEU A CA 1
ATOM 740 C C . LEU A 1 88 ? 11.841 1.666 -0.293 1.00 79.56 88 LEU A C 1
ATOM 742 O O . LEU A 1 88 ? 12.345 2.454 0.512 1.00 79.56 88 LEU A O 1
ATOM 746 N N . PRO A 1 89 ? 12.292 1.553 -1.553 1.00 78.75 89 PRO A N 1
ATOM 747 C CA . PRO A 1 89 ? 13.612 2.009 -1.986 1.00 78.75 89 PRO A CA 1
ATOM 748 C C . PRO A 1 89 ? 13.802 3.529 -1.936 1.00 78.75 89 PRO A C 1
ATOM 750 O O . PRO A 1 89 ? 14.935 3.994 -2.035 1.00 78.75 89 PRO A O 1
ATOM 753 N N . PHE A 1 90 ? 12.723 4.304 -1.782 1.00 81.12 90 PHE A N 1
ATOM 754 C CA . PHE A 1 90 ? 12.768 5.761 -1.756 1.00 81.12 90 PHE A CA 1
ATOM 755 C C . PHE A 1 90 ? 12.609 6.296 -0.335 1.00 81.12 90 PHE A C 1
ATOM 757 O O . PHE A 1 90 ? 11.564 6.162 0.306 1.00 81.12 90 PHE A O 1
ATOM 764 N N . VAL A 1 91 ? 13.627 6.995 0.143 1.00 81.38 91 VAL A N 1
ATOM 765 C CA . VAL A 1 91 ? 13.643 7.672 1.438 1.00 81.38 91 VAL A CA 1
ATOM 766 C C . VAL A 1 91 ? 13.661 9.193 1.262 1.00 81.38 91 VAL A C 1
ATOM 768 O O . VAL A 1 91 ? 13.780 9.741 0.168 1.00 81.38 91 VAL A O 1
ATOM 771 N N . LYS A 1 92 ? 13.533 9.932 2.370 1.00 78.31 92 LYS A N 1
ATOM 772 C CA . LYS A 1 92 ? 13.402 11.401 2.354 1.00 78.31 92 LYS A CA 1
ATOM 773 C C . LYS A 1 92 ? 14.551 12.120 1.629 1.00 78.31 92 LYS A C 1
ATOM 775 O O . LYS A 1 92 ? 14.321 13.192 1.078 1.00 78.31 92 LYS A O 1
ATOM 780 N N . LYS A 1 93 ? 15.766 11.558 1.628 1.00 79.75 93 LYS A N 1
ATOM 781 C CA . LYS A 1 93 ? 16.920 12.131 0.910 1.00 79.75 93 LYS A CA 1
ATOM 782 C C . LYS A 1 93 ? 16.754 12.084 -0.613 1.00 79.75 93 LYS A C 1
ATOM 784 O O . LYS A 1 93 ? 17.206 13.013 -1.269 1.00 79.75 93 LYS A O 1
ATOM 789 N N . ASP A 1 94 ? 16.055 11.087 -1.153 1.00 79.06 94 ASP A N 1
ATOM 790 C CA . ASP A 1 94 ? 15.918 10.894 -2.604 1.00 79.06 94 ASP A CA 1
ATOM 791 C C . ASP A 1 94 ? 14.971 11.932 -3.218 1.00 79.06 94 ASP A C 1
ATOM 793 O O . ASP A 1 94 ? 15.137 12.346 -4.359 1.00 79.06 94 ASP A O 1
ATOM 797 N N . LYS A 1 95 ? 14.048 12.467 -2.409 1.00 74.19 95 LYS A N 1
ATOM 798 C CA . LYS A 1 95 ? 13.153 13.571 -2.788 1.00 74.19 95 LYS A CA 1
ATOM 799 C C . LYS A 1 95 ? 13.869 14.890 -3.089 1.00 74.19 95 LYS A C 1
ATOM 801 O O . LYS A 1 95 ? 13.224 15.796 -3.591 1.00 74.19 95 LYS A O 1
ATOM 806 N N . LYS A 1 96 ? 15.146 15.044 -2.718 1.00 75.44 96 LYS A N 1
ATOM 807 C CA . LYS A 1 96 ? 15.926 16.260 -3.014 1.00 75.44 96 LYS A CA 1
ATOM 808 C C . LYS A 1 96 ? 16.440 16.303 -4.455 1.00 75.44 96 LYS A C 1
ATOM 810 O O . LYS A 1 96 ? 16.887 17.357 -4.888 1.00 75.44 96 LYS A O 1
ATOM 815 N N . TYR A 1 97 ? 16.421 15.166 -5.150 1.00 71.25 97 TYR A N 1
ATOM 816 C CA . TYR A 1 97 ? 16.989 14.990 -6.488 1.00 71.25 97 TYR A CA 1
ATOM 817 C C . TYR A 1 97 ? 15.913 14.782 -7.567 1.00 71.25 97 TYR A C 1
ATOM 819 O O . TYR A 1 97 ? 16.241 14.410 -8.691 1.00 71.25 97 TYR A O 1
ATOM 827 N N . LEU A 1 98 ? 14.645 14.996 -7.207 1.00 62.62 98 LEU A N 1
ATOM 828 C CA . LEU A 1 98 ? 13.451 14.865 -8.043 1.00 62.62 98 LEU A CA 1
ATOM 829 C C . LEU A 1 98 ? 12.646 16.156 -7.967 1.00 62.62 98 LEU A C 1
ATOM 831 O O . LEU A 1 98 ? 12.121 16.567 -9.019 1.00 62.62 98 LEU A O 1
#

Radius of gyration: 12.95 Å; chains: 1; bounding box: 34×29×34 Å